Protein AF-A0A351ATZ0-F1 (afdb_monomer_lite)

Secondary structure (DSSP, 8-state):
-HHHHHHHHHTT-EEEEE-TTSS-EEEEEE-SSSSPEEEEPPP-S-SS-SSHHHHHHHHHHHHH--S-------GGGTT-

Structure (mmCIF, N/CA/C/O backbone):
data_AF-A0A351ATZ0-F1
#
_entry.id   AF-A0A351ATZ0-F1
#
loop_
_atom_site.group_PDB
_atom_site.id
_atom_site.type_symbol
_atom_site.label_atom_id
_atom_site.label_alt_id
_atom_site.label_comp_id
_atom_site.label_asym_id
_atom_site.label_entity_id
_atom_site.label_seq_id
_atom_site.pdbx_PDB_ins_code
_atom_site.Cartn_x
_atom_site.Cartn_y
_atom_site.Cartn_z
_atom_site.occupancy
_atom_site.B_iso_or_equiv
_atom_site.auth_seq_id
_atom_site.auth_comp_id
_atom_site.auth_asym_id
_atom_site.auth_atom_id
_atom_site.pdbx_PDB_model_num
ATOM 1 N N . GLY A 1 1 ? -4.428 4.400 -10.592 1.00 82.94 1 GLY A N 1
ATOM 2 C CA . GLY A 1 1 ? -5.212 5.361 -9.779 1.00 82.94 1 GLY A CA 1
ATOM 3 C C . GLY A 1 1 ? -5.262 5.082 -8.276 1.00 82.94 1 GLY A C 1
ATOM 4 O O . GLY A 1 1 ? -6.160 5.594 -7.619 1.00 82.94 1 GLY A O 1
ATOM 5 N N . LYS A 1 2 ? -4.318 4.327 -7.691 1.00 89.62 2 LYS A N 1
ATOM 6 C CA . LYS A 1 2 ? -4.337 3.972 -6.259 1.00 89.62 2 LYS A CA 1
ATOM 7 C C . LYS A 1 2 ? -4.271 5.190 -5.330 1.00 89.62 2 LYS A C 1
ATOM 9 O O . LYS A 1 2 ? -5.132 5.343 -4.472 1.00 89.62 2 LYS A O 1
ATOM 14 N N . SER A 1 3 ? -3.307 6.087 -5.551 1.00 87.50 3 SER A N 1
ATOM 15 C CA . SER A 1 3 ? -3.127 7.286 -4.720 1.00 87.50 3 SER A CA 1
ATOM 16 C C . SER A 1 3 ? -4.359 8.197 -4.742 1.00 87.50 3 SER A C 1
ATOM 18 O O . SER A 1 3 ? -4.741 8.732 -3.710 1.00 87.50 3 SER A O 1
ATOM 20 N N . THR A 1 4 ? -5.050 8.307 -5.882 1.00 89.38 4 THR A N 1
ATOM 21 C CA . THR A 1 4 ? -6.314 9.054 -5.990 1.00 89.38 4 THR A CA 1
ATOM 22 C C . THR A 1 4 ? -7.401 8.463 -5.089 1.00 89.38 4 THR A C 1
ATOM 24 O O . THR A 1 4 ? -8.033 9.199 -4.332 1.00 89.38 4 THR A O 1
ATOM 27 N N . VAL A 1 5 ? -7.587 7.138 -5.118 1.00 89.75 5 VAL A N 1
ATOM 28 C CA . VAL A 1 5 ? -8.554 6.434 -4.256 1.00 89.75 5 VAL A CA 1
ATOM 29 C C . VAL A 1 5 ? -8.176 6.586 -2.781 1.00 89.75 5 VAL A C 1
ATOM 31 O O . VAL A 1 5 ? -9.018 6.945 -1.958 1.00 89.75 5 VAL A O 1
ATOM 34 N N . PHE A 1 6 ? -6.901 6.386 -2.444 1.00 91.00 6 PHE A N 1
ATOM 35 C CA . PHE A 1 6 ? -6.397 6.531 -1.079 1.00 91.00 6 PHE A CA 1
ATOM 36 C C . PHE A 1 6 ? -6.623 7.948 -0.529 1.00 91.00 6 PHE A C 1
ATOM 38 O O . PHE A 1 6 ? -7.132 8.114 0.582 1.00 91.00 6 PHE A O 1
ATOM 45 N N . ASN A 1 7 ? -6.328 8.980 -1.322 1.00 90.06 7 ASN A N 1
ATOM 46 C CA . ASN A 1 7 ? -6.540 10.379 -0.948 1.00 90.06 7 ASN A CA 1
ATOM 47 C C . ASN A 1 7 ? -8.024 10.706 -0.757 1.00 90.06 7 ASN A C 1
ATOM 49 O O . ASN A 1 7 ? -8.381 11.397 0.199 1.00 90.06 7 ASN A O 1
ATOM 53 N N . ALA A 1 8 ? -8.898 10.189 -1.624 1.00 90.69 8 ALA A N 1
ATOM 54 C CA . ALA A 1 8 ? -10.340 10.385 -1.505 1.00 90.69 8 ALA A CA 1
ATOM 55 C C . ALA A 1 8 ? -10.895 9.780 -0.201 1.00 90.69 8 ALA A C 1
ATOM 57 O O . ALA A 1 8 ? -11.691 10.427 0.489 1.00 90.69 8 ALA A O 1
ATOM 58 N N . LEU A 1 9 ? -10.430 8.580 0.171 1.00 90.06 9 LEU A N 1
ATOM 59 C CA . LEU A 1 9 ? -10.863 7.869 1.378 1.00 90.06 9 LEU A CA 1
ATOM 60 C C . LEU A 1 9 ? -10.302 8.471 2.676 1.00 90.06 9 LEU A C 1
ATOM 62 O O . LEU A 1 9 ? -11.012 8.518 3.681 1.00 90.06 9 LEU A O 1
ATOM 66 N N . THR A 1 10 ? -9.053 8.947 2.664 1.00 90.44 10 THR A N 1
ATOM 67 C CA . THR A 1 10 ? -8.358 9.477 3.860 1.00 90.44 10 THR A CA 1
ATOM 68 C C . THR A 1 10 ? -8.503 10.985 4.046 1.00 90.44 10 THR A C 1
ATOM 70 O O . THR A 1 10 ? -8.351 11.505 5.150 1.00 90.44 10 THR A O 1
ATOM 73 N N . GLY A 1 11 ? -8.808 11.730 2.981 1.00 86.50 11 GLY A N 1
ATOM 74 C CA . GLY A 1 11 ? -8.959 13.178 3.065 1.00 86.50 11 GLY A CA 1
ATOM 75 C C . GLY A 1 11 ? -7.699 13.960 3.311 1.00 86.50 11 GLY A C 1
ATOM 76 O O . GLY A 1 11 ? -7.791 14.988 3.974 1.00 86.50 11 GLY A O 1
ATOM 77 N N . LEU A 1 12 ? -6.559 13.462 2.831 1.00 73.19 12 LEU A N 1
ATOM 78 C CA . LEU A 1 12 ? -5.244 14.078 3.023 1.00 73.19 12 LEU A CA 1
ATOM 79 C C . LEU A 1 12 ? -4.763 14.090 4.489 1.00 73.19 12 LEU A C 1
ATOM 81 O O . LEU A 1 12 ? -3.710 14.646 4.782 1.00 73.19 12 LEU A O 1
ATOM 85 N N . LYS A 1 13 ? -5.483 13.442 5.420 1.00 73.62 13 LYS A N 1
ATOM 86 C CA . LYS A 1 13 ? -5.017 13.198 6.796 1.00 73.62 13 LYS A CA 1
ATOM 87 C C . LYS A 1 13 ? -4.147 11.948 6.824 1.00 73.62 13 LYS A C 1
ATOM 89 O O . LYS A 1 13 ? -4.595 10.863 7.199 1.00 73.62 13 LYS A O 1
ATOM 94 N N . GLN A 1 14 ? -2.925 12.117 6.344 1.00 81.81 14 GLN A N 1
ATOM 95 C CA . GLN A 1 14 ? -1.986 11.037 6.103 1.00 81.81 14 GLN A CA 1
ATOM 96 C C . GLN A 1 14 ? -0.709 11.231 6.913 1.00 81.81 14 GLN A C 1
ATOM 98 O O . GLN A 1 14 ? -0.260 12.351 7.139 1.00 81.81 14 GLN A O 1
ATOM 103 N N . HIS A 1 15 ? -0.125 10.116 7.327 1.00 83.44 15 HIS A N 1
ATOM 104 C CA . HIS A 1 15 ? 1.180 10.033 7.954 1.00 83.44 15 HIS A CA 1
ATOM 105 C C . HIS A 1 15 ? 2.089 9.192 7.068 1.00 83.44 15 HIS A C 1
ATOM 107 O O . HIS A 1 15 ? 1.787 8.025 6.797 1.00 83.44 15 HIS A O 1
ATOM 113 N N . THR A 1 16 ? 3.200 9.784 6.645 1.00 82.19 16 THR A N 1
ATOM 114 C CA . THR A 1 16 ? 4.261 9.090 5.915 1.00 82.19 16 THR A CA 1
ATOM 115 C C . THR A 1 16 ? 5.310 8.605 6.906 1.00 82.19 16 THR A C 1
ATOM 117 O O . THR A 1 16 ? 5.714 9.342 7.806 1.00 82.19 16 THR A O 1
ATOM 120 N N . GLY A 1 17 ? 5.743 7.360 6.756 1.00 81.75 17 GLY A N 1
ATOM 121 C CA . GLY A 1 17 ? 6.837 6.788 7.528 1.00 81.75 17 GLY A CA 1
ATOM 122 C C . GLY A 1 17 ? 7.583 5.738 6.719 1.00 81.75 17 GLY A C 1
ATOM 123 O O . GLY A 1 17 ? 7.088 5.254 5.707 1.00 81.75 17 GLY A O 1
ATOM 124 N N . ASN A 1 18 ? 8.772 5.365 7.175 1.00 81.56 18 ASN A N 1
ATOM 125 C CA . ASN A 1 18 ? 9.542 4.303 6.537 1.00 81.56 18 ASN A CA 1
ATOM 126 C C . ASN A 1 18 ? 9.112 2.939 7.071 1.00 81.56 18 ASN A C 1
ATOM 128 O O . ASN A 1 18 ? 8.855 2.775 8.268 1.00 81.56 18 ASN A O 1
ATOM 132 N N . TRP A 1 19 ? 9.065 1.941 6.193 1.00 80.44 19 TRP A N 1
ATOM 133 C CA . TRP A 1 19 ? 8.919 0.564 6.647 1.00 80.44 19 TRP A CA 1
ATOM 134 C C . TRP A 1 19 ? 10.147 0.127 7.456 1.00 80.44 19 TRP A C 1
ATOM 136 O O . TRP A 1 19 ? 11.271 0.506 7.138 1.00 80.44 19 TRP A O 1
ATOM 146 N N . ALA A 1 20 ? 9.947 -0.680 8.503 1.00 72.25 20 ALA A N 1
ATOM 147 C CA . ALA A 1 20 ? 11.006 -1.066 9.435 1.00 72.25 20 ALA A CA 1
ATOM 148 C C . ALA A 1 20 ? 12.238 -1.633 8.698 1.00 72.25 20 ALA A C 1
ATOM 150 O O . ALA A 1 20 ? 12.165 -2.674 8.047 1.00 72.25 20 ALA A O 1
ATOM 151 N N . GLY A 1 21 ? 13.363 -0.915 8.780 1.00 71.12 21 GLY A N 1
ATOM 152 C CA . GLY A 1 21 ? 14.630 -1.310 8.156 1.00 71.12 21 GLY A CA 1
ATOM 153 C C . GLY A 1 21 ? 14.683 -1.192 6.627 1.00 71.12 21 GLY A C 1
ATOM 154 O O . GLY A 1 21 ? 15.626 -1.697 6.022 1.00 71.12 21 GLY A O 1
ATOM 155 N N . LYS A 1 22 ? 13.702 -0.548 5.982 1.00 73.12 22 LYS A N 1
ATOM 156 C CA . LYS A 1 22 ? 13.678 -0.340 4.528 1.00 73.12 22 LYS A CA 1
ATOM 157 C C . LYS A 1 22 ? 13.493 1.145 4.202 1.00 73.12 22 LYS A C 1
ATOM 159 O O . LYS A 1 22 ? 12.771 1.860 4.881 1.00 73.12 22 LYS A O 1
ATOM 164 N N . THR A 1 23 ? 14.113 1.602 3.119 1.00 74.31 23 THR A N 1
ATOM 165 C CA . THR A 1 23 ? 14.009 2.985 2.612 1.00 74.31 23 THR A CA 1
ATOM 166 C C . THR A 1 23 ? 12.733 3.242 1.805 1.00 74.31 23 THR A C 1
ATOM 168 O O . THR A 1 23 ? 12.668 4.215 1.063 1.00 74.31 23 THR A O 1
ATOM 171 N N . ILE A 1 24 ? 11.743 2.349 1.883 1.00 76.62 24 ILE A N 1
ATOM 172 C CA . ILE A 1 24 ? 10.477 2.507 1.167 1.00 76.62 24 ILE A CA 1
ATOM 173 C C . ILE A 1 24 ? 9.486 3.217 2.084 1.00 76.62 24 ILE A C 1
ATOM 175 O O . ILE A 1 24 ? 9.193 2.741 3.187 1.00 76.62 24 ILE A O 1
ATOM 179 N N . GLU A 1 25 ? 8.981 4.345 1.595 1.00 79.25 25 GLU A N 1
ATOM 180 C CA . GLU A 1 25 ? 7.944 5.129 2.249 1.00 79.25 25 GLU A CA 1
ATOM 181 C C . GLU A 1 25 ? 6.603 4.390 2.200 1.00 79.25 25 GLU A C 1
ATOM 183 O O . GLU A 1 25 ? 6.176 3.877 1.164 1.00 79.25 25 GLU A O 1
ATOM 188 N N . LEU A 1 26 ? 5.923 4.359 3.340 1.00 84.06 26 LEU A N 1
ATOM 189 C CA . LEU A 1 26 ? 4.547 3.918 3.477 1.00 84.06 26 LEU A CA 1
ATOM 190 C C . LEU A 1 26 ? 3.708 5.087 3.961 1.00 84.06 26 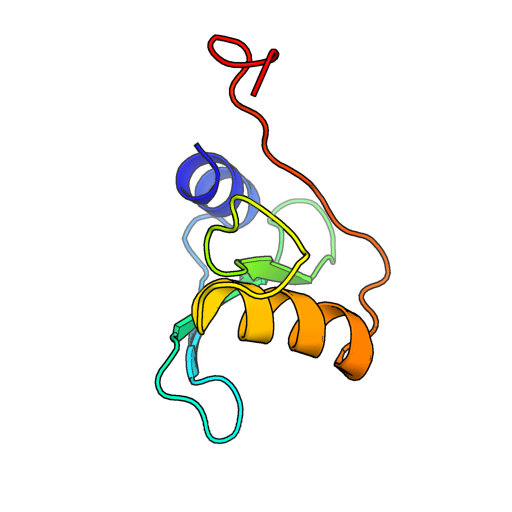LEU A C 1
ATOM 192 O O . LEU A 1 26 ? 4.034 5.754 4.947 1.00 84.06 26 LEU A O 1
ATOM 196 N N . CYS A 1 27 ? 2.593 5.298 3.278 1.00 87.94 27 CYS A N 1
ATOM 197 C CA . CYS A 1 27 ? 1.615 6.289 3.674 1.00 87.94 27 CYS A CA 1
ATOM 198 C C . CYS A 1 27 ? 0.480 5.593 4.424 1.00 87.94 27 CYS A C 1
ATOM 200 O O . CYS A 1 27 ? -0.047 4.585 3.965 1.00 87.94 27 CYS A O 1
ATOM 202 N N . SER A 1 28 ? 0.084 6.106 5.582 1.00 90.00 28 SER A N 1
ATOM 203 C CA . SER A 1 28 ? -1.054 5.580 6.337 1.00 90.00 28 SER A CA 1
ATOM 204 C C . SER A 1 28 ? -2.022 6.695 6.692 1.00 90.00 28 SER A C 1
ATOM 206 O O . SER A 1 28 ? -1.618 7.827 6.932 1.00 90.00 28 SER A O 1
ATOM 208 N N . GLY A 1 29 ? -3.315 6.402 6.717 1.00 91.31 29 GLY A N 1
ATOM 209 C CA . GLY A 1 29 ? -4.338 7.396 7.014 1.00 91.31 29 GLY A CA 1
ATOM 210 C C . GLY A 1 29 ? -5.597 6.751 7.564 1.00 91.31 29 GLY A C 1
ATOM 211 O O . GLY A 1 29 ? -5.855 5.568 7.345 1.00 91.31 29 GLY A O 1
ATOM 212 N N . LYS A 1 30 ? -6.393 7.526 8.298 1.00 91.94 30 LYS A N 1
ATOM 213 C CA . LYS A 1 30 ? -7.710 7.073 8.761 1.00 91.94 30 LYS A CA 1
ATOM 214 C C . LYS A 1 30 ? -8.748 7.337 7.678 1.00 91.94 30 LYS A C 1
ATOM 216 O O . LYS A 1 30 ? -8.734 8.403 7.064 1.00 91.94 30 LYS A O 1
ATOM 221 N N . CYS A 1 31 ? -9.644 6.383 7.447 1.00 91.00 31 CYS A N 1
ATOM 222 C CA . CYS A 1 31 ? -10.795 6.594 6.578 1.00 91.00 31 CYS A CA 1
ATOM 223 C C . CYS A 1 31 ? -11.694 7.698 7.165 1.00 91.00 31 CYS A C 1
ATOM 225 O O . CYS A 1 31 ? -11.860 7.802 8.378 1.00 91.00 31 CYS A O 1
ATOM 227 N N . LYS A 1 32 ? -12.269 8.550 6.308 1.00 88.38 32 LYS A N 1
ATOM 228 C CA . LYS A 1 32 ? -13.133 9.658 6.751 1.00 88.38 32 LYS A CA 1
ATOM 229 C C . LYS A 1 32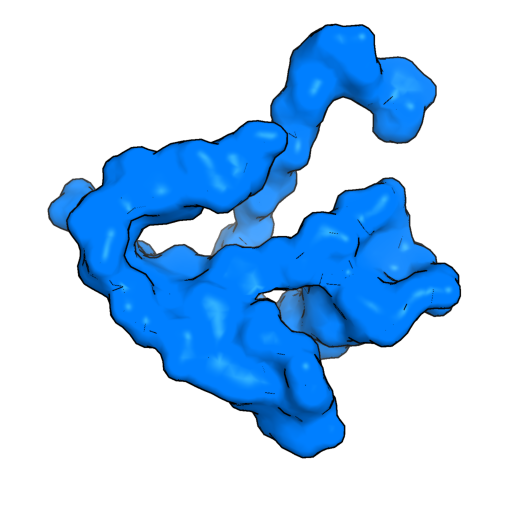 ? -14.438 9.197 7.392 1.00 88.38 32 LYS A C 1
ATOM 231 O O . LYS A 1 32 ? -14.929 9.863 8.296 1.00 88.38 32 LYS A O 1
ATOM 236 N N . LYS A 1 33 ? -15.048 8.154 6.825 1.00 88.81 33 LYS A N 1
ATOM 237 C CA . LYS A 1 33 ? -16.424 7.740 7.145 1.00 88.81 33 LYS A CA 1
ATOM 238 C C . LYS A 1 33 ? -16.484 6.542 8.084 1.00 88.81 33 LYS A C 1
ATOM 240 O O . LYS A 1 33 ? -17.469 6.386 8.785 1.00 88.81 33 LYS A O 1
ATOM 245 N N . GLU A 1 34 ? -15.427 5.739 8.102 1.00 89.38 34 GLU A N 1
ATOM 246 C CA . GLU A 1 34 ? -15.354 4.479 8.837 1.00 89.38 34 GLU A CA 1
ATOM 247 C C . GLU A 1 34 ? -14.118 4.477 9.742 1.00 89.38 34 GLU A C 1
ATOM 249 O O . GLU A 1 34 ? -13.109 5.099 9.392 1.00 89.38 34 GLU A O 1
ATOM 254 N N . PRO A 1 35 ? -14.123 3.746 10.868 1.00 89.62 35 PRO A N 1
ATOM 255 C CA . PRO A 1 35 ? -12.988 3.653 11.786 1.00 89.62 35 PRO A CA 1
ATOM 256 C C . PRO A 1 35 ? -11.865 2.742 11.249 1.00 89.62 35 PRO A C 1
ATOM 258 O O . PRO A 1 35 ? -11.238 1.997 11.998 1.00 89.62 35 PRO A O 1
ATOM 261 N N . TRP A 1 36 ? -11.602 2.778 9.943 1.00 90.19 36 TRP A N 1
ATOM 262 C CA . TRP A 1 36 ? -10.573 1.971 9.295 1.00 90.19 36 TRP A CA 1
ATOM 263 C C . TRP A 1 36 ? -9.256 2.728 9.194 1.00 90.19 36 TRP A C 1
ATOM 265 O O . TRP A 1 36 ? -9.219 3.914 8.852 1.00 90.19 36 TRP A O 1
ATOM 275 N N . GLN A 1 37 ? -8.161 2.012 9.426 1.00 91.19 37 GLN A N 1
ATOM 276 C CA . GLN A 1 37 ? -6.830 2.468 9.066 1.00 91.19 37 GLN A CA 1
ATOM 277 C C . GLN A 1 37 ? -6.484 1.928 7.683 1.00 91.19 37 GLN A C 1
ATOM 279 O O . GLN A 1 37 ? -6.494 0.724 7.445 1.00 91.19 37 GLN A O 1
ATOM 284 N N . LEU A 1 38 ? -6.175 2.840 6.773 1.00 92.31 38 LEU A N 1
ATOM 285 C CA . LEU A 1 38 ? -5.726 2.531 5.430 1.00 92.31 38 LEU A CA 1
ATOM 286 C C . LEU A 1 38 ? -4.213 2.694 5.385 1.00 92.31 38 LEU A C 1
ATOM 288 O O . LEU A 1 38 ? -3.671 3.671 5.905 1.00 92.31 38 LEU A O 1
ATOM 292 N N . VAL A 1 39 ? -3.538 1.745 4.749 1.00 91.31 39 VAL A N 1
ATOM 293 C CA . VAL A 1 39 ? -2.106 1.823 4.469 1.00 91.31 39 VAL A CA 1
ATOM 294 C C . VAL A 1 39 ? -1.920 1.691 2.970 1.00 91.31 39 VAL A C 1
ATOM 296 O O . VAL A 1 39 ? -2.394 0.732 2.363 1.00 91.31 39 VAL A O 1
ATOM 299 N N . ASP A 1 40 ? -1.260 2.678 2.383 1.00 90.19 40 ASP A N 1
ATOM 300 C CA . ASP A 1 40 ? -0.896 2.674 0.983 1.00 90.19 40 ASP A CA 1
ATOM 301 C C . ASP A 1 40 ? 0.377 1.851 0.796 1.00 90.19 40 ASP A C 1
ATOM 303 O O . ASP A 1 40 ? 1.458 2.229 1.252 1.00 90.19 40 ASP A O 1
ATOM 307 N N . LEU A 1 41 ? 0.230 0.702 0.144 1.00 89.06 41 LEU A N 1
ATOM 308 C CA . LEU A 1 41 ? 1.359 -0.136 -0.234 1.00 89.06 41 LEU A CA 1
ATOM 309 C C . LEU A 1 41 ? 1.971 0.371 -1.543 1.00 89.06 41 LEU A C 1
ATOM 311 O O . LEU A 1 41 ? 1.254 0.929 -2.388 1.00 89.06 41 LEU A O 1
ATOM 315 N N . PRO A 1 42 ? 3.284 0.179 -1.743 1.00 83.62 42 PRO A N 1
ATOM 316 C CA . PRO A 1 42 ? 3.912 0.522 -3.006 1.00 83.62 42 PRO A CA 1
ATOM 317 C C . PRO A 1 42 ? 3.245 -0.242 -4.159 1.00 83.62 42 PRO A C 1
ATOM 319 O O . PRO A 1 42 ? 2.736 -1.353 -3.991 1.00 83.62 42 PRO A O 1
ATOM 322 N N . GLY A 1 43 ? 3.192 0.392 -5.332 1.00 77.62 43 GLY A N 1
ATOM 323 C CA . GLY A 1 43 ? 2.592 -0.211 -6.519 1.00 77.62 43 GLY A CA 1
ATOM 324 C C . GLY A 1 43 ? 3.324 -1.496 -6.893 1.00 77.62 43 GLY A C 1
ATOM 325 O O . GLY A 1 43 ? 4.546 -1.499 -6.994 1.00 77.62 43 GLY A O 1
ATOM 326 N N . CYS A 1 44 ? 2.570 -2.573 -7.082 1.00 70.06 44 CYS A N 1
ATOM 327 C CA . CYS A 1 44 ? 3.099 -3.879 -7.448 1.00 70.06 44 CYS A CA 1
ATOM 328 C C . CYS A 1 44 ? 2.403 -4.337 -8.722 1.00 70.06 44 CYS A C 1
ATOM 330 O O . CYS A 1 44 ? 1.177 -4.253 -8.803 1.00 70.06 44 CYS A O 1
ATOM 332 N N . TYR A 1 45 ? 3.173 -4.826 -9.691 1.00 65.06 45 TYR A N 1
ATOM 333 C CA . TYR A 1 45 ? 2.618 -5.510 -10.860 1.00 65.06 45 TYR A CA 1
ATOM 334 C C . TYR A 1 45 ? 2.402 -6.996 -10.559 1.00 65.06 45 TYR A C 1
ATOM 336 O O . TYR A 1 45 ? 1.533 -7.632 -11.145 1.00 65.06 45 TYR A O 1
ATOM 344 N N . SER A 1 46 ? 3.152 -7.550 -9.603 1.00 60.69 46 SER A N 1
ATOM 345 C CA . SER A 1 46 ? 2.962 -8.900 -9.093 1.00 60.69 46 SER A CA 1
ATOM 346 C C . SER A 1 46 ? 3.205 -8.974 -7.585 1.00 60.69 46 SER A C 1
ATOM 348 O O . SER A 1 46 ? 3.980 -8.213 -7.014 1.00 60.69 46 SER A O 1
ATOM 350 N N . LEU A 1 47 ? 2.578 -9.951 -6.925 1.00 62.47 47 LEU A N 1
ATOM 351 C CA . LEU A 1 47 ? 2.959 -10.368 -5.567 1.00 62.47 47 LEU A CA 1
ATOM 352 C C . LEU A 1 47 ? 4.120 -11.382 -5.569 1.00 62.47 47 LEU A C 1
ATOM 354 O O . LEU A 1 47 ? 4.580 -11.800 -4.503 1.00 62.47 47 LEU A O 1
ATOM 358 N N . SER A 1 48 ? 4.605 -11.773 -6.753 1.00 61.75 48 SER A N 1
ATOM 359 C CA . SER A 1 48 ? 5.885 -12.465 -6.915 1.00 61.75 48 SER A CA 1
ATOM 360 C C . SER A 1 48 ? 6.995 -11.413 -6.911 1.00 61.75 48 SER A C 1
ATOM 362 O O . SER A 1 48 ? 7.072 -10.652 -7.867 1.00 61.75 48 SER A O 1
ATOM 364 N N . PRO A 1 49 ? 7.842 -11.337 -5.871 1.00 61.16 49 PRO A N 1
ATOM 365 C CA . PRO A 1 49 ? 8.749 -10.212 -5.678 1.00 61.16 49 PRO A CA 1
ATOM 366 C C . PRO A 1 49 ? 9.880 -10.241 -6.701 1.00 61.16 49 PRO A C 1
ATOM 368 O O . PRO A 1 49 ? 10.867 -10.959 -6.539 1.00 61.16 49 PRO A O 1
ATOM 371 N N . ARG A 1 50 ? 9.731 -9.447 -7.755 1.00 70.38 50 ARG A N 1
ATOM 372 C CA . ARG A 1 50 ? 10.782 -9.143 -8.727 1.00 70.38 50 ARG A CA 1
ATOM 373 C C . ARG A 1 50 ? 11.430 -7.793 -8.426 1.00 70.38 50 ARG A C 1
ATOM 375 O O . ARG A 1 50 ? 12.545 -7.553 -8.880 1.00 70.38 50 ARG A O 1
ATOM 382 N N . SER A 1 51 ? 10.780 -6.951 -7.616 1.00 79.44 51 SER A N 1
ATOM 383 C CA . SER A 1 51 ? 11.327 -5.685 -7.115 1.00 7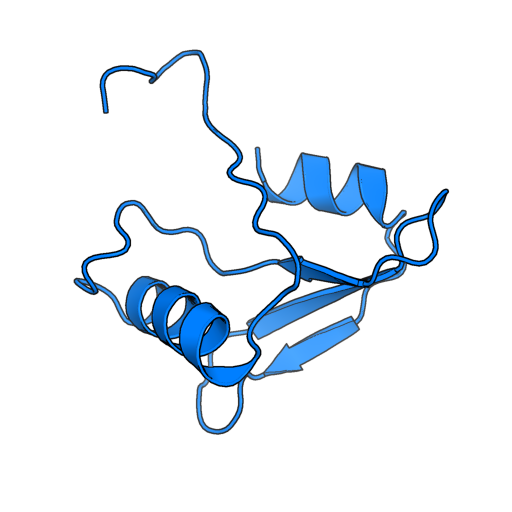9.44 51 SER A CA 1
ATOM 384 C C . SER A 1 51 ? 11.309 -5.567 -5.581 1.00 79.44 51 SER A C 1
ATOM 386 O O . SER A 1 51 ? 10.671 -6.352 -4.868 1.00 79.44 51 SER A O 1
ATOM 388 N N . ARG A 1 52 ? 12.026 -4.564 -5.050 1.00 80.12 52 ARG A N 1
ATOM 389 C CA . ARG A 1 52 ? 12.031 -4.248 -3.608 1.00 80.12 52 ARG A CA 1
ATOM 390 C C . ARG A 1 52 ? 10.650 -3.807 -3.126 1.00 80.12 52 ARG A C 1
ATOM 392 O O . ARG A 1 52 ? 10.261 -4.155 -2.016 1.00 80.12 52 ARG A O 1
ATOM 399 N N . GLU A 1 53 ? 9.922 -3.080 -3.960 1.00 81.06 53 GLU A N 1
ATOM 400 C CA . GLU A 1 53 ? 8.558 -2.606 -3.726 1.00 81.06 53 GLU A CA 1
ATOM 401 C C . GLU A 1 53 ? 7.598 -3.788 -3.555 1.00 81.06 53 GLU A C 1
ATOM 403 O O . GLU A 1 53 ? 6.873 -3.861 -2.563 1.00 81.06 53 GLU A O 1
ATOM 408 N N . GLU A 1 54 ? 7.669 -4.767 -4.459 1.00 83.19 54 GLU A N 1
ATOM 409 C CA . GLU A 1 54 ? 6.855 -5.985 -4.397 1.00 83.19 54 GLU A CA 1
ATOM 410 C C . GLU A 1 54 ? 7.183 -6.834 -3.167 1.00 83.19 54 GLU A C 1
ATOM 412 O O . GLU A 1 54 ? 6.285 -7.350 -2.495 1.00 83.19 54 GLU A O 1
ATOM 417 N N . ALA A 1 55 ? 8.467 -6.925 -2.805 1.00 83.81 55 ALA A N 1
ATOM 418 C CA . ALA A 1 55 ? 8.877 -7.564 -1.562 1.00 83.81 55 ALA A CA 1
ATOM 419 C C . ALA A 1 55 ? 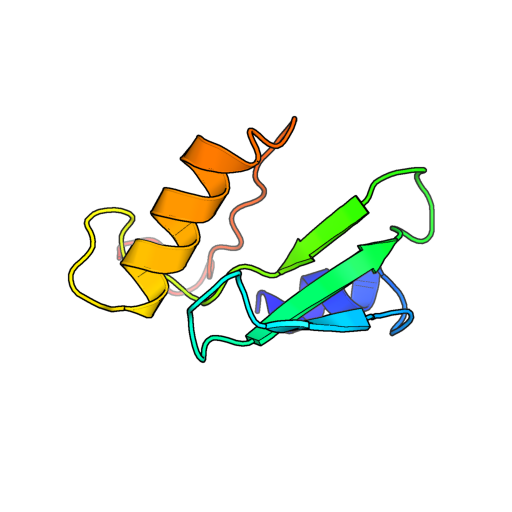8.295 -6.844 -0.335 1.00 83.81 55 ALA A C 1
ATOM 421 O O . ALA A 1 55 ? 7.817 -7.506 0.581 1.00 83.81 55 ALA A O 1
ATOM 422 N N . VAL A 1 56 ? 8.280 -5.505 -0.314 1.00 84.69 56 VAL A N 1
ATOM 423 C CA . VAL A 1 56 ? 7.664 -4.727 0.775 1.00 84.69 56 VAL A CA 1
ATOM 424 C C . VAL A 1 56 ? 6.170 -4.978 0.878 1.00 84.69 56 VAL A C 1
ATOM 426 O O . VAL A 1 56 ? 5.700 -5.252 1.978 1.00 84.69 56 VAL A O 1
ATOM 429 N N . ALA A 1 57 ? 5.429 -4.932 -0.229 1.00 85.44 57 ALA A N 1
ATOM 430 C CA . ALA A 1 57 ? 3.993 -5.190 -0.199 1.00 85.44 57 ALA A CA 1
ATOM 431 C C . ALA A 1 57 ? 3.685 -6.610 0.301 1.00 85.44 57 ALA A C 1
ATOM 433 O O . ALA A 1 57 ? 2.843 -6.792 1.180 1.00 85.44 57 ALA A O 1
ATOM 434 N N . ARG A 1 58 ? 4.419 -7.617 -0.189 1.00 86.50 58 ARG A N 1
ATOM 435 C CA . ARG A 1 58 ? 4.289 -9.007 0.267 1.00 86.50 58 ARG A CA 1
ATOM 436 C C . ARG A 1 58 ? 4.600 -9.153 1.758 1.00 86.50 58 ARG A C 1
ATOM 438 O O . ARG A 1 58 ? 3.833 -9.791 2.479 1.00 86.50 58 ARG A O 1
ATOM 445 N N . ASP A 1 59 ? 5.727 -8.608 2.209 1.00 87.75 59 ASP A N 1
ATOM 446 C CA . ASP A 1 59 ? 6.168 -8.716 3.603 1.00 87.75 59 ASP A CA 1
ATOM 447 C C . ASP A 1 59 ? 5.187 -7.990 4.531 1.00 87.75 59 ASP A C 1
ATOM 449 O O . ASP A 1 59 ? 4.794 -8.540 5.556 1.00 87.75 59 ASP A O 1
ATOM 453 N N . PHE A 1 60 ? 4.686 -6.820 4.124 1.00 87.88 60 PHE A N 1
ATOM 454 C CA . PHE A 1 60 ? 3.657 -6.090 4.859 1.00 87.88 60 PHE A CA 1
ATOM 455 C C . PHE A 1 60 ? 2.400 -6.939 5.068 1.00 87.88 60 PHE A C 1
ATOM 457 O O . PHE A 1 60 ? 1.917 -7.056 6.195 1.00 87.88 60 PHE A O 1
ATOM 464 N N . LEU A 1 61 ? 1.874 -7.553 4.000 1.00 87.50 61 LEU A N 1
ATOM 465 C CA . LEU A 1 61 ? 0.673 -8.390 4.080 1.00 87.50 61 LEU A CA 1
ATOM 466 C C . LEU A 1 61 ? 0.875 -9.588 5.020 1.00 87.50 61 LEU A C 1
ATOM 468 O O . LEU A 1 61 ? -0.040 -9.950 5.760 1.00 87.50 61 LEU A O 1
ATOM 472 N N . LYS A 1 62 ? 2.078 -10.175 5.033 1.00 87.94 62 LYS A N 1
ATOM 473 C CA . LYS A 1 62 ? 2.429 -11.301 5.911 1.00 87.94 62 LYS A CA 1
ATOM 474 C C . LYS A 1 62 ? 2.616 -10.891 7.373 1.00 87.94 62 LYS A C 1
ATOM 476 O O . LYS A 1 62 ? 2.143 -11.598 8.262 1.00 87.94 62 LYS A O 1
ATOM 481 N N . GLU A 1 63 ? 3.311 -9.785 7.624 1.00 88.25 63 GLU A N 1
ATOM 482 C CA . GLU A 1 63 ? 3.701 -9.349 8.968 1.00 88.25 63 GLU A CA 1
ATOM 483 C C . GLU A 1 63 ? 2.588 -8.586 9.687 1.00 88.25 63 GLU A C 1
ATOM 485 O O . GLU A 1 63 ? 2.319 -8.850 10.857 1.00 88.25 63 GLU A O 1
ATOM 490 N N . ARG A 1 64 ? 1.923 -7.641 9.005 1.00 86.38 64 ARG A N 1
ATOM 491 C CA . ARG A 1 64 ? 0.862 -6.819 9.615 1.00 86.38 64 ARG A CA 1
ATOM 492 C C . ARG A 1 64 ? -0.496 -7.495 9.635 1.00 86.38 64 ARG A C 1
ATOM 494 O O . ARG A 1 64 ? -1.338 -7.056 10.409 1.00 86.38 64 ARG A O 1
ATOM 501 N N . LYS A 1 65 ? -0.706 -8.521 8.801 1.00 87.06 65 LYS A N 1
ATOM 502 C CA . LYS A 1 65 ? -1.958 -9.291 8.702 1.00 87.06 65 LYS A CA 1
ATOM 503 C C . LYS A 1 65 ? -3.198 -8.381 8.688 1.00 87.06 65 LYS A C 1
ATOM 505 O O . LYS A 1 65 ? -4.000 -8.425 9.623 1.00 87.06 65 LYS A O 1
ATOM 510 N N . PRO A 1 66 ? -3.344 -7.516 7.668 1.00 89.62 66 PRO A N 1
ATOM 511 C CA . PRO A 1 66 ? -4.488 -6.619 7.602 1.00 89.62 66 PRO A CA 1
ATOM 512 C C . PRO A 1 66 ? -5.796 -7.414 7.523 1.00 89.62 66 PRO A C 1
ATOM 514 O O . PRO A 1 66 ? -5.834 -8.513 6.971 1.00 89.62 66 PRO A O 1
ATOM 517 N N . ASN A 1 67 ? -6.885 -6.835 8.032 1.00 92.94 67 ASN A N 1
ATOM 518 C CA . ASN A 1 67 ? -8.204 -7.473 7.986 1.00 92.94 67 ASN A CA 1
ATOM 519 C C . ASN A 1 67 ? -8.732 -7.639 6.552 1.00 92.94 67 ASN A C 1
ATOM 521 O O . ASN A 1 67 ? -9.503 -8.555 6.286 1.00 92.94 67 ASN A O 1
ATOM 525 N N . ALA A 1 68 ? -8.327 -6.752 5.641 1.00 91.06 68 ALA A N 1
ATOM 526 C CA . ALA A 1 68 ? -8.691 -6.793 4.233 1.00 91.06 68 ALA A CA 1
ATOM 527 C C . ALA A 1 68 ? -7.612 -6.125 3.370 1.00 91.06 68 ALA A C 1
ATOM 529 O O . ALA A 1 68 ? -6.855 -5.275 3.845 1.00 91.06 68 ALA A O 1
ATOM 530 N N . ALA A 1 69 ? -7.580 -6.483 2.086 1.00 90.44 69 ALA A N 1
ATOM 531 C CA . ALA A 1 69 ? -6.763 -5.829 1.072 1.00 90.44 69 ALA A CA 1
ATOM 532 C C . ALA A 1 69 ? -7.665 -5.330 -0.064 1.00 90.44 69 ALA A C 1
ATOM 534 O O . ALA A 1 69 ? -8.482 -6.085 -0.588 1.00 90.44 69 ALA A O 1
ATOM 535 N N . ALA A 1 70 ? -7.511 -4.062 -0.444 1.00 89.69 70 ALA A N 1
ATOM 536 C CA . ALA A 1 70 ? -8.199 -3.471 -1.586 1.00 89.69 70 ALA A CA 1
ATOM 537 C C . ALA A 1 70 ? -7.220 -3.346 -2.757 1.00 89.69 70 ALA A C 1
ATOM 539 O O . ALA A 1 70 ? -6.176 -2.705 -2.632 1.00 89.69 70 ALA A O 1
ATOM 540 N N . VAL A 1 71 ? -7.563 -3.949 -3.894 1.00 88.88 71 VAL A N 1
ATOM 541 C CA . VAL A 1 71 ? -6.745 -3.905 -5.111 1.00 88.88 71 VAL A CA 1
ATOM 542 C C . VAL A 1 71 ? -7.373 -2.916 -6.083 1.00 88.88 71 VAL A C 1
ATOM 544 O O . VAL A 1 71 ? -8.533 -3.055 -6.461 1.00 88.88 71 VAL A O 1
ATOM 547 N N . VAL A 1 72 ? -6.609 -1.897 -6.473 1.00 88.31 72 VAL A N 1
ATOM 548 C CA . VAL A 1 72 ? -7.056 -0.895 -7.446 1.00 88.31 72 VAL A CA 1
ATOM 549 C C . VAL A 1 72 ? -6.550 -1.304 -8.821 1.00 88.31 72 VAL A C 1
ATOM 551 O O . VAL A 1 72 ? -5.353 -1.212 -9.084 1.00 88.31 72 VAL A O 1
ATOM 554 N N . LEU A 1 73 ? -7.471 -1.732 -9.679 1.00 84.69 73 LEU A N 1
ATOM 555 C CA . LEU A 1 73 ? -7.189 -2.144 -11.051 1.00 84.69 73 LEU A CA 1
ATOM 556 C C . LEU A 1 73 ? -7.512 -1.018 -12.031 1.00 84.69 73 LEU A C 1
ATOM 558 O O . LEU A 1 73 ? -8.417 -0.214 -11.797 1.00 84.69 73 LEU A O 1
ATOM 562 N N . ASP A 1 74 ? -6.766 -0.964 -13.129 1.00 84.38 74 ASP A N 1
ATOM 563 C CA . ASP A 1 74 ? -7.088 -0.094 -14.253 1.00 84.38 74 ASP A CA 1
ATOM 564 C C . ASP A 1 74 ? -8.010 -0.841 -15.220 1.00 84.38 74 ASP A C 1
ATOM 566 O O . ASP A 1 74 ? -7.607 -1.822 -15.844 1.00 84.38 74 ASP A O 1
ATOM 570 N N . ALA A 1 75 ? -9.251 -0.368 -15.347 1.00 85.44 75 ALA A N 1
ATOM 571 C CA . ALA A 1 75 ? -10.251 -0.983 -16.214 1.00 85.44 75 ALA A CA 1
ATOM 572 C C . ALA A 1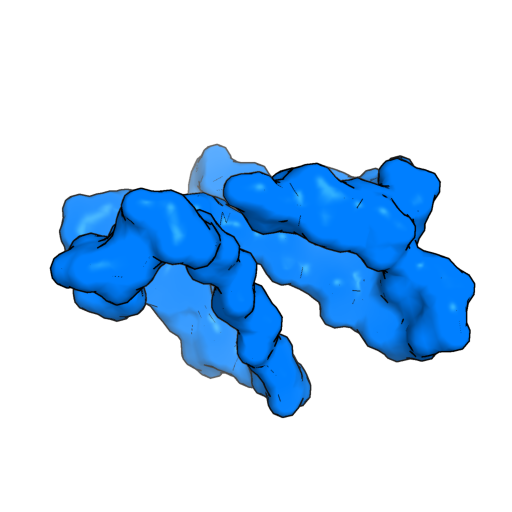 75 ? -9.861 -0.965 -17.703 1.00 85.44 75 ALA A C 1
ATOM 574 O O . ALA A 1 75 ? -10.348 -1.792 -18.468 1.00 85.44 75 ALA A O 1
ATOM 575 N N . THR A 1 76 ? -8.983 -0.047 -18.121 1.00 83.94 76 THR A N 1
ATOM 576 C CA . THR A 1 76 ? -8.515 0.053 -19.513 1.00 83.94 76 THR A CA 1
ATOM 577 C C . THR A 1 76 ? -7.413 -0.950 -19.850 1.00 83.94 76 THR A C 1
ATOM 579 O O . THR A 1 76 ? -7.144 -1.193 -21.023 1.00 83.94 76 THR A O 1
ATOM 582 N N . CYS A 1 77 ? -6.792 -1.554 -18.833 1.00 78.81 77 CYS A N 1
ATOM 583 C CA . CYS A 1 77 ? -5.682 -2.495 -18.967 1.00 78.81 77 CYS A CA 1
ATOM 584 C C . CYS A 1 77 ? -5.967 -3.802 -18.208 1.00 78.81 77 CYS A C 1
ATOM 586 O O . CYS A 1 77 ? -5.096 -4.307 -17.506 1.00 78.81 77 CYS A O 1
ATOM 588 N N . LEU A 1 78 ? -7.189 -4.336 -18.320 1.00 73.25 78 LEU A N 1
ATOM 589 C CA . LEU A 1 78 ? -7.636 -5.487 -17.523 1.00 73.25 78 LEU A CA 1
ATOM 590 C C . LEU A 1 78 ? -6.951 -6.817 -17.887 1.00 73.25 78 LEU A C 1
ATOM 592 O O . LEU A 1 78 ? -6.936 -7.741 -17.084 1.00 73.25 78 LEU A O 1
ATOM 596 N N . GLU A 1 79 ? -6.423 -6.924 -19.105 1.00 70.94 79 GLU A N 1
ATOM 597 C CA . GLU A 1 79 ? -5.821 -8.150 -19.650 1.00 70.94 79 GLU A CA 1
ATOM 598 C C . GLU A 1 79 ? -4.366 -8.378 -19.185 1.00 70.94 79 GLU A C 1
ATOM 600 O O . GLU A 1 79 ? -3.719 -9.329 -19.620 1.00 70.94 79 GLU A O 1
ATOM 605 N N . ARG A 1 80 ? -3.833 -7.488 -18.335 1.00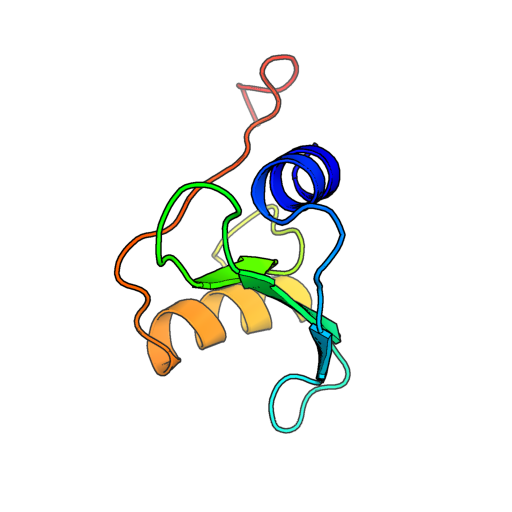 54.91 80 ARG A N 1
ATOM 606 C CA . ARG A 1 80 ? -2.447 -7.503 -17.844 1.00 54.91 80 ARG A CA 1
ATOM 607 C C . ARG A 1 80 ? -2.318 -8.007 -16.414 1.00 54.91 80 ARG A C 1
ATOM 609 O O . ARG A 1 80 ? -3.170 -7.641 -15.576 1.00 54.91 80 ARG A O 1
#

pLDDT: mean 82.96, std 8.71, range [54.91, 92.94]

Sequence (80 aa):
GKSTVFNALTGLKQHTGNWAGKTIELCSGKCKKEPWQLVDLPGCYSLSPRSREEAVARDFLKERKPNAAAVVLDATCLER

Foldseek 3Di:
DQVVVVCVQFVPQWDWDDDVPDPDIKIWGAGPPDRDIDIDQQDDPDCPPPDPSSVRVVVCCVPVVDPDDDDDDDPVPVVD

Radius of gyration: 13.01 Å; chains: 1; bounding box: 31×26×31 Å